Protein AF-A0A955MGR7-F1 (afdb_monomer)

Foldseek 3Di:
DDDDDDPDPPPPDPVVNVVVVVVVVVVVCCLCPPPPHPVVVVVVVVVVVVPPPDQADDDDDDDDPVPDDDDEDPRDADVVVPGDPVQADPVNDDDAQCQDQDDPAPAHPNHAPPLPQAHNVRDGDDAQCQDARVSVVAPAHPNHQPPPPQAHNRNDGDD

Radius of gyration: 37.58 Å; Cα contacts (8 Å, |Δi|>4): 186; chains: 1; bounding box: 62×29×134 Å

Mean predicted aligned error: 18.29 Å

Secondary structure (DSSP, 8-state):
---------S----HHHHHHHHHHHHHHHHHHHSTT-HHHHHHHHHHHHTTTTSS---SS---TTSS----SSSSS--TTTT--TTSS-TT----TTSSS--TT-S---SS--SSSSB-TTS-B--TTSS---GGGT-S---SSS-SSSSS-TTS----

Nearest PDB structures (foldseek):
  8a7d-assembly1_C  TM=8.872E-01  e=3.564E-02  Homo sapiens
  7ufg-assembly1_B  TM=8.792E-01  e=3.329E-02  Homo sapiens
  8d8o-assembly1_B  TM=8.718E-01  e=7.035E-02  Homo sapiens
  7ufg-assembly1_A  TM=8.317E-01  e=6.572E-02  Homo sapiens

Structure (mmCIF, N/CA/C/O backbone):
data_AF-A0A955MGR7-F1
#
_entry.id   AF-A0A955MGR7-F1
#
loop_
_atom_site.group_PDB
_atom_site.id
_atom_site.type_symbol
_atom_site.label_atom_id
_atom_site.label_alt_id
_atom_site.label_comp_id
_atom_site.label_asym_id
_atom_site.label_entity_id
_atom_site.label_seq_id
_atom_site.pdbx_PDB_ins_code
_atom_site.Cartn_x
_atom_site.Cartn_y
_atom_site.Cartn_z
_atom_site.occupancy
_atom_site.B_iso_or_equiv
_atom_site.auth_seq_id
_atom_site.auth_comp_id
_atom_site.auth_asym_id
_atom_site.auth_atom_id
_atom_site.pdbx_PDB_model_num
ATOM 1 N N . MET A 1 1 ? 40.611 -8.719 -102.259 1.00 41.19 1 MET A N 1
ATOM 2 C CA . MET A 1 1 ? 40.005 -7.677 -101.404 1.00 41.19 1 MET A CA 1
ATOM 3 C C . MET A 1 1 ? 38.541 -8.046 -101.201 1.00 41.19 1 MET A C 1
ATOM 5 O O . MET A 1 1 ? 37.723 -7.757 -102.060 1.00 41.19 1 MET A O 1
ATOM 9 N N . VAL A 1 2 ? 38.226 -8.806 -100.150 1.00 40.53 2 VAL A N 1
ATOM 10 C CA . VAL A 1 2 ? 36.845 -9.206 -99.829 1.00 40.53 2 VAL A CA 1
ATOM 11 C C . VAL A 1 2 ? 36.445 -8.431 -98.583 1.00 40.53 2 VAL A C 1
ATOM 13 O O . VAL A 1 2 ? 36.844 -8.782 -97.477 1.00 40.53 2 VAL A O 1
ATOM 16 N N . LEU A 1 3 ? 35.706 -7.340 -98.772 1.00 46.91 3 LEU A N 1
ATOM 17 C CA . LEU A 1 3 ? 35.058 -6.619 -97.682 1.00 46.91 3 LEU A CA 1
ATOM 18 C C . LEU A 1 3 ? 33.794 -7.399 -97.303 1.00 46.91 3 LEU A C 1
ATOM 20 O O . LEU A 1 3 ? 32.801 -7.361 -98.025 1.00 46.91 3 LEU A O 1
ATOM 24 N N . ARG A 1 4 ? 33.828 -8.135 -96.186 1.00 52.00 4 ARG A N 1
ATOM 25 C CA . ARG A 1 4 ? 32.600 -8.618 -95.540 1.00 52.00 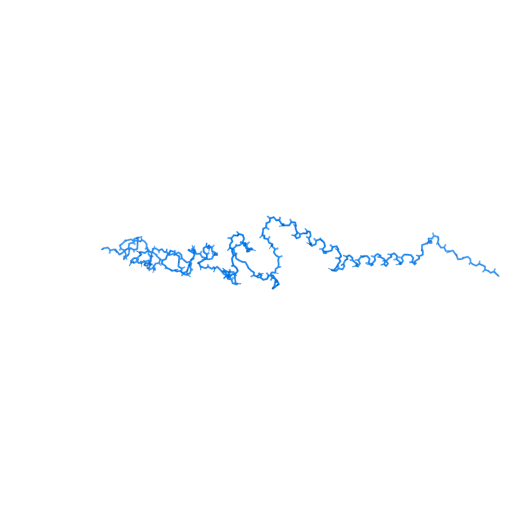4 ARG A CA 1
ATOM 26 C C . ARG A 1 4 ? 32.105 -7.536 -94.588 1.00 52.00 4 ARG A C 1
ATOM 28 O O . ARG A 1 4 ? 32.732 -7.257 -93.573 1.00 52.00 4 ARG A O 1
ATOM 35 N N . SER A 1 5 ? 30.977 -6.933 -94.946 1.00 54.19 5 SER A N 1
ATOM 36 C CA . SER A 1 5 ? 30.220 -6.004 -94.114 1.00 54.19 5 SER A CA 1
ATOM 37 C C . SER A 1 5 ? 29.734 -6.701 -92.842 1.00 54.19 5 SER A C 1
ATOM 39 O O . SER A 1 5 ? 28.901 -7.606 -92.903 1.00 54.19 5 SER A O 1
ATOM 41 N N . ILE A 1 6 ? 30.229 -6.263 -91.686 1.00 56.97 6 ILE A N 1
ATOM 42 C CA . ILE A 1 6 ? 29.618 -6.569 -90.393 1.00 56.97 6 ILE A CA 1
ATOM 43 C C . ILE A 1 6 ? 28.471 -5.571 -90.222 1.00 56.97 6 ILE A C 1
ATOM 45 O O . ILE A 1 6 ? 28.700 -4.370 -90.091 1.00 56.97 6 ILE A O 1
ATOM 49 N N . LYS A 1 7 ? 27.226 -6.057 -90.269 1.00 52.81 7 LYS A N 1
ATOM 50 C CA . LYS A 1 7 ? 26.061 -5.285 -89.822 1.00 52.81 7 LYS A CA 1
ATOM 51 C C . LYS A 1 7 ? 26.181 -5.095 -88.308 1.00 52.81 7 LYS A C 1
ATOM 53 O O . LYS A 1 7 ? 25.878 -6.011 -87.551 1.00 52.81 7 LYS A O 1
ATOM 58 N N . LEU A 1 8 ? 26.630 -3.919 -87.876 1.00 53.00 8 LEU A N 1
ATOM 59 C CA . LEU A 1 8 ? 26.389 -3.443 -86.517 1.00 53.00 8 LEU A CA 1
ATOM 60 C C . LEU A 1 8 ? 24.900 -3.098 -86.431 1.00 53.00 8 LEU A C 1
ATOM 62 O O . LEU A 1 8 ? 24.408 -2.251 -87.176 1.00 53.00 8 LEU A O 1
ATOM 66 N N . ASN A 1 9 ? 24.168 -3.821 -85.586 1.00 54.53 9 ASN A N 1
ATOM 67 C CA . ASN A 1 9 ? 22.771 -3.517 -85.307 1.00 54.53 9 ASN A CA 1
ATOM 68 C C . ASN A 1 9 ? 22.670 -2.090 -84.751 1.00 54.53 9 ASN A C 1
ATOM 70 O O . ASN A 1 9 ? 23.389 -1.718 -83.826 1.00 54.53 9 ASN A O 1
ATOM 74 N N . ASN A 1 10 ? 21.771 -1.308 -85.345 1.00 56.97 10 ASN A N 1
ATOM 75 C CA . ASN A 1 10 ? 21.508 0.102 -85.059 1.00 56.97 10 ASN A CA 1
ATOM 76 C C . ASN A 1 10 ? 20.774 0.302 -83.719 1.00 56.97 10 ASN A C 1
ATOM 78 O O . ASN A 1 10 ? 19.669 0.826 -83.669 1.00 56.97 10 ASN A O 1
ATOM 82 N N . HIS A 1 11 ? 21.407 -0.093 -82.622 1.00 58.41 11 HIS A N 1
ATOM 83 C CA . HIS A 1 11 ? 21.175 0.509 -81.312 1.00 58.41 11 HIS A CA 1
ATOM 84 C C . HIS A 1 11 ? 22.546 0.795 -80.708 1.00 58.41 11 HIS A C 1
ATOM 86 O O . HIS A 1 11 ? 23.059 0.061 -79.869 1.00 58.41 11 HIS A O 1
ATOM 92 N N . GLY A 1 12 ? 23.177 1.851 -81.227 1.00 57.66 12 GLY A N 1
ATOM 93 C CA . GLY A 1 12 ? 24.438 2.393 -80.734 1.00 57.66 12 GLY A CA 1
ATOM 94 C C . GLY A 1 12 ? 24.258 3.066 -79.379 1.00 57.66 12 GLY A C 1
ATOM 95 O O . GLY A 1 12 ? 24.385 4.279 -79.272 1.00 57.66 12 GLY A O 1
ATOM 96 N N . GLN A 1 13 ? 23.949 2.286 -78.350 1.00 61.59 13 GLN A N 1
ATOM 97 C CA . GLN A 1 13 ? 24.183 2.687 -76.971 1.00 61.59 13 GLN A CA 1
ATOM 98 C C . GLN A 1 13 ? 25.311 1.816 -76.446 1.00 61.59 13 GLN A C 1
ATOM 100 O O . GLN A 1 13 ? 25.210 0.590 -76.381 1.00 61.59 13 GLN A O 1
ATOM 105 N N . ASN A 1 14 ? 26.435 2.470 -76.168 1.00 72.19 14 ASN A N 1
ATOM 106 C CA . ASN A 1 14 ? 27.654 1.819 -75.733 1.00 72.19 14 ASN A CA 1
ATOM 107 C C . ASN A 1 14 ? 27.341 1.007 -74.474 1.00 72.19 14 ASN A C 1
ATOM 109 O O . ASN A 1 14 ? 26.865 1.552 -73.485 1.00 72.19 14 ASN A O 1
ATOM 113 N N . ILE A 1 15 ? 27.637 -0.293 -74.486 1.00 79.50 15 ILE A N 1
ATOM 114 C CA . ILE A 1 15 ? 27.509 -1.170 -73.305 1.00 79.50 15 ILE A CA 1
ATOM 115 C C . ILE A 1 15 ? 28.226 -0.551 -72.090 1.00 79.50 15 ILE A C 1
ATOM 117 O O . ILE A 1 15 ? 27.789 -0.698 -70.953 1.00 79.50 15 ILE A O 1
ATOM 121 N N . ILE A 1 16 ? 29.292 0.209 -72.356 1.00 81.56 16 ILE A N 1
ATOM 122 C CA . ILE A 1 16 ? 30.036 1.002 -71.377 1.00 81.56 16 ILE A CA 1
ATOM 123 C C . ILE A 1 16 ? 29.147 2.061 -70.703 1.00 81.56 16 ILE A C 1
ATOM 125 O O . ILE A 1 16 ? 29.202 2.195 -69.486 1.00 81.56 16 ILE A O 1
ATOM 129 N N . GLU A 1 17 ? 28.295 2.775 -71.442 1.00 83.25 17 GLU A N 1
ATOM 130 C CA . GLU A 1 17 ? 27.367 3.750 -70.851 1.00 83.25 17 GLU A CA 1
ATOM 131 C C . GLU A 1 17 ? 26.321 3.075 -69.964 1.00 83.25 17 GLU A C 1
ATOM 133 O O . GLU A 1 17 ? 26.086 3.531 -68.848 1.00 83.25 17 GLU A O 1
ATOM 138 N N . TYR A 1 18 ? 25.752 1.948 -70.402 1.00 82.44 18 TYR A N 1
ATOM 139 C CA . TYR A 1 18 ? 24.817 1.182 -69.573 1.00 82.44 18 TYR A CA 1
ATOM 140 C C . TYR A 1 18 ? 25.461 0.692 -68.275 1.00 82.44 18 TYR A C 1
ATOM 142 O O . TYR A 1 18 ? 24.846 0.770 -67.212 1.00 82.44 18 TYR A O 1
ATOM 150 N N . LEU A 1 19 ? 26.709 0.227 -68.347 1.00 87.75 19 LEU A N 1
ATOM 151 C CA . LEU A 1 19 ? 27.448 -0.232 -67.178 1.00 87.75 19 LEU A CA 1
ATOM 152 C C . LEU A 1 19 ? 27.743 0.919 -66.204 1.00 87.75 19 LEU A C 1
ATOM 154 O O . LEU A 1 19 ? 27.584 0.748 -64.997 1.00 87.75 19 LEU A O 1
ATOM 158 N N . LEU A 1 20 ? 28.112 2.099 -66.712 1.00 89.19 20 LEU A N 1
ATOM 159 C CA . LEU A 1 20 ? 28.351 3.287 -65.885 1.00 89.19 20 LEU A CA 1
ATOM 160 C C . LEU A 1 20 ? 27.073 3.774 -65.193 1.00 89.19 20 LEU A C 1
ATOM 162 O O . LEU A 1 20 ? 27.104 4.080 -64.001 1.00 89.19 20 LEU A O 1
ATOM 166 N N . VAL A 1 21 ? 25.940 3.787 -65.902 1.00 86.88 21 VAL A N 1
ATOM 167 C CA . VAL A 1 21 ? 24.638 4.147 -65.320 1.00 86.88 21 VAL A CA 1
ATOM 168 C C . VAL A 1 21 ? 24.220 3.131 -64.255 1.00 86.88 21 VAL A C 1
ATOM 170 O O . VAL A 1 21 ? 23.776 3.518 -63.177 1.00 86.88 21 VAL A O 1
ATOM 173 N N . PHE A 1 22 ? 24.413 1.837 -64.509 1.00 89.00 22 PHE A N 1
ATOM 174 C CA . PHE A 1 22 ? 24.067 0.784 -63.556 1.00 89.00 22 PHE A CA 1
ATOM 175 C C . PHE A 1 22 ? 24.903 0.861 -62.269 1.00 89.00 22 PHE A C 1
ATOM 177 O O . PHE A 1 22 ? 24.353 0.776 -61.171 1.00 89.00 22 PHE A O 1
ATOM 184 N N . ILE A 1 23 ? 26.214 1.102 -62.385 1.00 91.56 23 ILE A N 1
ATOM 185 C CA . ILE A 1 23 ? 27.101 1.304 -61.229 1.00 91.56 23 ILE A CA 1
ATOM 186 C C . ILE A 1 23 ? 26.695 2.558 -60.444 1.00 91.56 23 ILE A C 1
ATOM 188 O O . ILE A 1 23 ? 26.632 2.509 -59.217 1.00 91.56 23 ILE A O 1
ATOM 192 N N . ALA A 1 24 ? 26.362 3.662 -61.122 1.00 90.19 24 ALA A N 1
ATOM 193 C CA . ALA A 1 24 ? 25.909 4.886 -60.462 1.00 90.19 24 ALA A CA 1
ATOM 194 C C . ALA A 1 24 ? 24.602 4.675 -59.677 1.00 90.19 24 ALA A C 1
ATOM 196 O O . ALA A 1 24 ? 24.499 5.119 -58.535 1.00 90.19 24 ALA A O 1
ATOM 197 N N . VAL A 1 25 ? 23.634 3.944 -60.242 1.00 89.88 25 VAL A N 1
ATOM 198 C CA . VAL A 1 25 ? 22.379 3.604 -59.551 1.00 89.88 25 VAL A CA 1
ATOM 199 C C . VAL A 1 25 ? 22.648 2.727 -58.328 1.00 89.88 25 VAL A C 1
ATOM 201 O O . VAL A 1 25 ? 22.120 3.017 -57.259 1.00 89.88 25 VAL A O 1
ATOM 204 N N . ILE A 1 26 ? 23.509 1.709 -58.440 1.00 86.31 26 ILE A N 1
ATOM 205 C CA . ILE A 1 26 ? 23.886 0.863 -57.297 1.00 86.31 26 ILE A CA 1
ATOM 206 C C . ILE A 1 26 ? 24.543 1.695 -56.192 1.00 86.31 26 ILE A C 1
ATOM 208 O O . ILE A 1 26 ? 24.169 1.549 -55.032 1.00 86.31 26 ILE A O 1
ATOM 212 N N . LEU A 1 27 ? 25.472 2.596 -56.523 1.00 84.94 27 LEU A N 1
ATOM 213 C CA . LEU A 1 27 ? 26.126 3.454 -55.530 1.00 84.94 27 LEU A CA 1
ATOM 214 C C . LEU A 1 27 ? 25.131 4.384 -54.825 1.00 84.94 27 LEU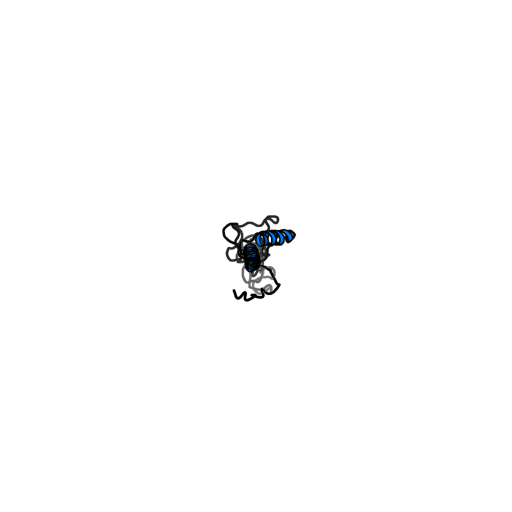 A C 1
ATOM 216 O O . LEU A 1 27 ? 25.192 4.522 -53.606 1.00 84.94 27 LEU A O 1
ATOM 220 N N . VAL A 1 28 ? 24.178 4.969 -55.556 1.00 83.88 28 VAL A N 1
ATOM 221 C CA . VAL A 1 28 ? 23.114 5.796 -54.963 1.00 83.88 28 VAL A CA 1
ATOM 222 C C . VAL A 1 28 ? 22.216 4.963 -54.048 1.00 83.88 28 VAL A C 1
ATOM 224 O O . VAL A 1 28 ? 21.927 5.391 -52.934 1.00 83.88 28 VAL A O 1
ATOM 227 N N . VAL A 1 29 ? 21.828 3.756 -54.472 1.00 82.00 29 VAL A N 1
ATOM 228 C CA . VAL A 1 29 ? 21.028 2.822 -53.665 1.00 82.00 29 VAL A CA 1
ATOM 229 C C . VAL A 1 29 ? 21.775 2.406 -52.391 1.00 82.00 29 VAL A C 1
ATOM 231 O O . VAL A 1 29 ? 21.182 2.384 -51.316 1.00 82.00 29 VAL A O 1
ATOM 234 N N . PHE A 1 30 ? 23.083 2.148 -52.464 1.00 79.94 30 PHE A N 1
ATOM 235 C CA . PHE A 1 30 ? 23.899 1.845 -51.285 1.00 79.94 30 PHE A CA 1
ATOM 236 C C . PHE A 1 30 ? 23.993 3.035 -50.319 1.00 79.94 30 PHE A C 1
ATOM 238 O O . PHE A 1 30 ? 23.863 2.841 -49.115 1.00 79.94 30 PHE A O 1
ATOM 245 N N . LEU A 1 31 ? 24.136 4.265 -50.819 1.00 75.88 31 LEU A N 1
ATOM 246 C CA . LEU A 1 31 ? 24.196 5.463 -49.971 1.00 75.88 31 LEU A CA 1
ATOM 247 C C . LEU A 1 31 ? 22.872 5.773 -49.245 1.00 75.88 31 LEU A C 1
ATOM 249 O O . LEU A 1 31 ? 22.900 6.416 -48.194 1.00 75.88 31 LEU A O 1
ATOM 253 N N . ILE A 1 32 ? 21.726 5.327 -49.777 1.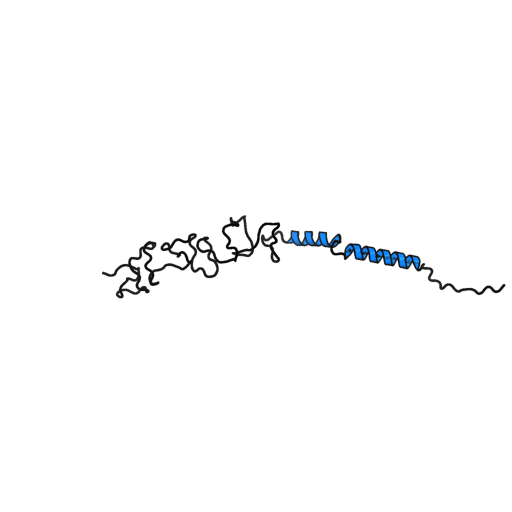00 70.31 32 ILE A N 1
ATOM 254 C CA . ILE A 1 32 ? 20.403 5.545 -49.159 1.00 70.31 32 ILE A CA 1
ATOM 255 C C . ILE A 1 32 ? 19.900 4.354 -48.328 1.00 70.31 32 ILE A C 1
ATOM 257 O O . ILE A 1 32 ? 19.159 4.584 -47.379 1.00 70.31 32 ILE A O 1
ATOM 261 N N . LEU A 1 33 ? 20.275 3.109 -48.662 1.00 68.56 33 LEU A N 1
ATOM 262 C CA . LEU A 1 33 ? 19.778 1.890 -47.996 1.00 68.56 33 LEU A CA 1
ATOM 263 C C . LEU A 1 33 ? 20.734 1.306 -46.945 1.00 68.56 33 LEU A C 1
ATOM 265 O O . LEU A 1 33 ? 20.382 0.343 -46.266 1.00 68.56 33 LEU A O 1
ATOM 269 N N . GLN A 1 34 ? 21.945 1.844 -46.797 1.00 62.69 34 GLN A N 1
ATOM 270 C CA . GLN A 1 34 ? 22.808 1.465 -45.679 1.00 62.69 34 GLN A CA 1
ATOM 271 C C . GLN A 1 34 ? 22.224 1.960 -44.342 1.00 62.69 34 GLN A C 1
ATOM 273 O O . GLN A 1 34 ? 21.651 3.049 -44.298 1.00 62.69 34 GLN A O 1
ATOM 278 N N . PRO A 1 35 ? 22.440 1.230 -43.226 1.00 55.94 35 PRO A N 1
ATOM 279 C CA . PRO A 1 35 ? 21.900 1.579 -41.903 1.00 55.94 35 PRO A CA 1
ATOM 280 C C . PRO A 1 35 ? 22.342 2.960 -41.381 1.00 55.94 35 PRO A C 1
ATOM 282 O O . PRO A 1 35 ? 21.741 3.489 -40.456 1.00 55.94 35 PRO A O 1
ATOM 285 N N . ASN A 1 36 ? 23.354 3.574 -42.005 1.00 55.31 36 ASN A N 1
ATOM 286 C CA . ASN A 1 36 ? 23.883 4.898 -41.669 1.00 55.31 36 ASN A CA 1
ATOM 287 C C . ASN A 1 36 ? 23.557 5.986 -42.721 1.00 55.31 36 ASN A C 1
ATOM 289 O O . ASN A 1 36 ? 24.218 7.027 -42.740 1.00 55.31 36 ASN A O 1
ATOM 293 N N . GLY A 1 37 ? 22.605 5.743 -43.631 1.00 57.19 37 GLY A N 1
ATOM 294 C CA . GLY A 1 37 ? 22.230 6.675 -44.701 1.00 57.19 37 GLY A CA 1
ATOM 295 C C . GLY A 1 37 ? 21.656 8.012 -44.198 1.00 57.19 37 GLY A C 1
ATOM 296 O O . GLY A 1 37 ? 21.105 8.117 -43.107 1.00 57.19 37 GLY A O 1
ATOM 297 N N . TYR A 1 38 ? 21.764 9.070 -45.009 1.00 55.84 38 TYR A N 1
ATOM 298 C CA . TYR A 1 38 ? 21.319 10.435 -44.654 1.00 55.84 38 TYR A CA 1
ATOM 299 C C . TYR A 1 38 ? 19.800 10.550 -44.410 1.00 55.84 38 TYR A C 1
ATOM 301 O O . TYR A 1 38 ? 19.355 11.419 -43.662 1.00 55.84 38 TYR A O 1
ATOM 309 N N . ILE A 1 39 ? 19.000 9.682 -45.040 1.00 56.06 39 ILE A N 1
ATOM 310 C CA . ILE A 1 39 ? 17.534 9.732 -44.963 1.00 56.06 39 ILE A CA 1
ATOM 311 C C . ILE A 1 39 ? 17.027 9.138 -43.641 1.00 56.06 39 ILE A C 1
ATOM 313 O O . ILE A 1 39 ? 16.144 9.741 -43.037 1.00 56.06 39 ILE A O 1
ATOM 317 N N . THR A 1 40 ? 17.618 8.041 -43.145 1.00 53.81 40 THR A N 1
ATOM 318 C CA . THR A 1 40 ? 17.168 7.382 -41.902 1.00 53.81 40 THR A CA 1
ATOM 319 C C . THR A 1 40 ? 17.352 8.278 -40.677 1.00 53.81 40 THR A C 1
ATOM 321 O O . THR A 1 40 ? 16.419 8.424 -39.890 1.00 53.81 40 THR A O 1
ATOM 324 N N . LYS A 1 41 ? 18.479 9.000 -40.584 1.00 52.28 41 LYS A N 1
ATOM 325 C CA . LYS A 1 41 ? 18.743 9.931 -39.470 1.00 52.28 41 LYS A CA 1
ATOM 326 C C . LYS A 1 41 ? 17.711 11.051 -39.338 1.00 52.28 41 LYS A C 1
ATOM 328 O O . LYS A 1 41 ? 17.391 11.471 -38.234 1.00 52.28 41 LYS A O 1
ATOM 333 N N . LYS A 1 42 ? 17.196 11.565 -40.458 1.00 53.88 42 LYS A N 1
ATOM 334 C CA . LYS A 1 42 ? 16.293 12.726 -40.445 1.00 53.88 42 LYS A CA 1
ATOM 335 C C . LYS A 1 42 ? 14.830 12.330 -40.244 1.00 53.88 42 LYS A C 1
ATOM 337 O O . LYS A 1 42 ? 14.052 13.131 -39.741 1.00 53.88 42 LYS A O 1
ATOM 342 N N . THR A 1 43 ? 14.448 11.114 -40.630 1.00 50.50 43 THR A N 1
ATOM 343 C CA . THR A 1 43 ? 13.109 10.576 -40.354 1.00 50.50 43 THR A CA 1
ATOM 344 C C . THR A 1 43 ? 12.940 10.146 -38.898 1.00 50.50 43 THR A C 1
ATOM 346 O O . THR A 1 43 ? 11.858 10.352 -38.356 1.00 50.50 43 THR A O 1
ATOM 349 N N . GLU A 1 44 ? 13.995 9.647 -38.243 1.00 50.72 44 GLU A N 1
ATOM 350 C CA . GLU A 1 44 ? 13.984 9.362 -36.796 1.00 50.72 44 GLU A CA 1
ATOM 351 C C . GLU A 1 44 ? 13.813 10.652 -35.973 1.00 50.72 44 GLU A C 1
ATOM 353 O O . GLU A 1 44 ? 12.918 10.732 -35.138 1.00 50.72 44 GLU A O 1
ATOM 358 N N . GLU A 1 45 ? 14.553 11.724 -36.291 1.00 50.12 45 GLU A N 1
ATOM 359 C CA . GLU A 1 45 ? 14.446 13.012 -35.577 1.00 50.12 45 GLU A CA 1
ATOM 360 C C . GLU A 1 45 ? 13.080 13.717 -35.717 1.00 50.12 45 GLU A C 1
ATOM 362 O O . GLU A 1 45 ? 12.722 14.551 -34.880 1.00 50.12 45 GLU A O 1
ATOM 367 N N . VAL A 1 46 ? 12.325 13.443 -36.788 1.00 48.41 46 VAL A N 1
ATOM 368 C CA . VAL A 1 46 ? 11.025 14.088 -37.059 1.00 48.41 46 VAL A CA 1
ATOM 369 C C . VAL A 1 46 ? 9.862 13.309 -36.441 1.00 48.41 46 VAL A C 1
ATOM 371 O O . VAL A 1 46 ? 8.893 13.934 -36.010 1.00 48.41 46 VAL A O 1
ATOM 374 N N . PHE A 1 47 ? 9.956 11.981 -36.334 1.00 47.91 47 PHE A N 1
ATOM 375 C CA . PHE A 1 47 ? 8.965 11.192 -35.593 1.00 47.91 47 PHE A CA 1
ATOM 376 C C . PHE A 1 47 ? 9.036 11.473 -34.084 1.00 47.91 47 PHE A C 1
ATOM 378 O O . PHE A 1 47 ? 7.999 11.669 -33.454 1.00 47.91 47 PHE A O 1
ATOM 385 N N . ASP A 1 48 ? 10.246 11.614 -33.539 1.00 46.91 48 ASP A N 1
ATOM 386 C CA . ASP A 1 48 ? 10.487 11.842 -32.107 1.00 46.91 48 ASP A CA 1
ATOM 387 C C . ASP A 1 48 ? 9.997 13.228 -31.632 1.00 46.91 48 ASP A C 1
ATOM 389 O O . ASP A 1 48 ? 9.501 13.412 -30.523 1.00 46.91 48 ASP A O 1
ATOM 393 N N . LYS A 1 49 ? 10.035 14.234 -32.519 1.00 50.97 49 LYS A N 1
ATOM 394 C CA . LYS A 1 49 ? 9.591 15.606 -32.205 1.00 50.97 49 LYS A CA 1
ATOM 395 C C . LYS A 1 49 ? 8.099 15.867 -32.401 1.00 50.97 49 LYS A C 1
ATOM 397 O O . LYS A 1 49 ? 7.615 16.907 -31.958 1.00 50.97 49 LYS A O 1
ATOM 402 N N . SER A 1 50 ? 7.356 14.972 -33.051 1.00 39.91 50 SER A N 1
ATOM 403 C CA . SER A 1 50 ? 5.921 15.183 -33.297 1.00 39.91 50 SER A CA 1
ATOM 404 C C . SER A 1 50 ? 5.011 14.625 -32.190 1.00 39.91 50 SER A C 1
ATOM 406 O O . SER A 1 50 ? 3.808 14.872 -32.239 1.00 39.91 50 SER A O 1
ATOM 408 N N . MET A 1 51 ? 5.564 13.942 -31.176 1.00 45.06 51 MET A N 1
ATOM 409 C CA . MET A 1 51 ? 4.865 13.534 -29.941 1.00 45.06 51 MET A CA 1
ATOM 410 C C . MET A 1 51 ? 5.111 14.487 -28.755 1.00 45.06 51 MET A C 1
ATOM 412 O O . MET A 1 51 ? 4.868 14.140 -27.601 1.00 45.06 51 MET A O 1
ATOM 416 N N . ILE A 1 52 ? 5.554 15.721 -29.012 1.00 42.97 52 ILE A N 1
ATOM 417 C CA . ILE A 1 52 ? 5.700 16.748 -27.972 1.00 42.97 52 ILE A CA 1
ATOM 418 C C . ILE A 1 52 ? 4.313 17.336 -27.672 1.00 42.97 52 ILE A C 1
ATOM 420 O O . ILE A 1 52 ? 3.928 18.389 -28.178 1.00 42.97 52 ILE A O 1
ATOM 424 N N . GLY A 1 53 ? 3.541 16.599 -26.878 1.00 38.84 53 GLY A N 1
ATOM 425 C CA . GLY A 1 53 ? 2.223 17.002 -26.384 1.00 38.84 53 GLY A CA 1
ATOM 426 C C . GLY A 1 53 ? 1.718 16.198 -25.185 1.00 38.84 53 GLY A C 1
ATOM 427 O O . GLY A 1 53 ? 0.789 16.645 -24.521 1.00 38.84 53 GLY A O 1
ATOM 428 N N . VAL A 1 54 ? 2.330 15.056 -24.861 1.00 40.56 54 VAL A N 1
ATOM 429 C CA . VAL A 1 54 ? 2.032 14.287 -23.647 1.00 40.56 54 VAL A CA 1
ATOM 430 C C . VAL A 1 54 ? 3.362 13.777 -23.104 1.00 40.56 54 VAL A C 1
ATOM 432 O O . VAL A 1 54 ? 4.142 13.191 -23.848 1.00 40.56 54 VAL A O 1
ATOM 435 N N . GLY A 1 55 ? 3.661 14.077 -21.840 1.00 40.62 55 GLY A N 1
ATOM 436 C CA . GLY A 1 55 ? 4.944 13.826 -21.176 1.00 40.62 55 GLY A CA 1
ATOM 437 C C . GLY A 1 55 ? 5.227 12.358 -20.862 1.00 40.62 55 GLY A C 1
ATOM 438 O O . GLY A 1 55 ? 5.656 12.060 -19.757 1.00 40.62 55 GLY A O 1
ATOM 439 N N . CYS A 1 56 ? 4.998 11.457 -21.817 1.00 35.16 56 CYS A N 1
ATOM 440 C CA . CYS A 1 56 ? 5.251 10.032 -21.676 1.00 35.16 56 CYS A CA 1
ATOM 441 C C . CYS A 1 56 ? 5.662 9.391 -23.000 1.00 35.16 56 CYS A C 1
ATOM 443 O O . CYS A 1 56 ? 4.983 9.561 -24.010 1.00 35.16 56 CYS A O 1
ATOM 445 N N . ILE A 1 57 ? 6.750 8.617 -22.977 1.00 42.38 57 ILE A N 1
ATOM 446 C CA . ILE A 1 57 ? 7.259 7.860 -24.127 1.00 42.38 57 ILE A CA 1
ATOM 447 C C . ILE A 1 57 ? 7.008 6.374 -23.861 1.00 42.38 57 ILE A C 1
ATOM 449 O O . ILE A 1 57 ? 7.530 5.819 -22.896 1.00 42.38 57 ILE A O 1
ATOM 453 N N . MET A 1 58 ? 6.192 5.725 -24.693 1.00 36.16 58 MET A N 1
ATOM 454 C CA . MET A 1 58 ? 5.992 4.276 -24.631 1.00 36.16 58 MET A CA 1
ATOM 455 C C . MET A 1 58 ? 7.114 3.545 -25.376 1.00 36.16 58 MET A C 1
ATOM 457 O O . MET A 1 58 ? 7.358 3.833 -26.542 1.00 36.16 58 MET A O 1
ATOM 461 N N . GLN A 1 59 ? 7.679 2.537 -24.702 1.00 35.44 59 GLN A N 1
ATOM 462 C CA . GLN A 1 59 ? 8.460 1.414 -25.246 1.00 35.44 59 GLN A CA 1
ATOM 463 C C . GLN A 1 59 ? 9.797 1.751 -25.918 1.00 35.44 59 GLN A C 1
ATOM 465 O O . GLN A 1 59 ? 9.882 2.007 -27.110 1.00 35.44 59 GLN A O 1
ATOM 470 N N . ASP A 1 60 ? 10.885 1.661 -25.159 1.00 32.31 60 ASP A N 1
ATOM 471 C CA . ASP A 1 60 ? 11.687 0.433 -25.061 1.00 32.31 60 ASP A CA 1
ATOM 472 C C . ASP A 1 60 ? 13.041 0.778 -24.422 1.00 32.31 60 ASP A C 1
ATOM 474 O O . ASP A 1 60 ? 13.870 1.486 -24.983 1.00 32.31 60 ASP A O 1
ATOM 478 N N . ILE A 1 61 ? 13.263 0.208 -23.237 1.00 39.31 61 ILE A N 1
ATOM 479 C CA . ILE A 1 61 ? 14.573 0.008 -22.610 1.00 39.31 61 ILE A CA 1
ATOM 480 C C . ILE A 1 61 ? 15.326 1.300 -22.241 1.00 39.31 61 ILE A C 1
ATOM 482 O O . ILE A 1 61 ? 16.241 1.770 -22.914 1.00 39.31 61 ILE A O 1
ATOM 486 N N . CYS A 1 62 ? 15.003 1.795 -21.050 1.00 34.19 62 CYS A N 1
ATOM 487 C CA . CYS A 1 62 ? 15.887 2.591 -20.210 1.00 34.19 62 CYS A CA 1
ATOM 488 C C . CYS A 1 62 ? 17.325 2.017 -20.174 1.00 34.19 62 CYS A C 1
ATOM 490 O O . CYS A 1 62 ? 17.566 1.006 -19.513 1.00 34.19 62 CYS A O 1
ATOM 492 N N . TYR A 1 63 ? 18.287 2.650 -20.854 1.00 36.12 63 TYR A N 1
ATOM 493 C CA . TYR A 1 63 ? 19.714 2.308 -20.764 1.00 36.12 63 TYR A CA 1
ATOM 494 C C . TYR A 1 63 ? 20.505 3.354 -19.964 1.00 36.12 63 TYR A C 1
ATOM 496 O O . TYR A 1 63 ? 20.222 4.551 -19.996 1.00 36.12 63 TYR A O 1
ATOM 504 N N . GLU A 1 64 ? 21.549 2.871 -19.281 1.00 33.81 64 GLU A N 1
ATOM 505 C CA . GLU A 1 64 ? 22.408 3.518 -18.268 1.00 33.81 64 GLU A CA 1
ATOM 506 C C . GLU A 1 64 ? 23.070 4.867 -18.622 1.00 33.81 64 GLU A C 1
ATOM 508 O O . GLU A 1 64 ? 23.816 5.398 -17.800 1.00 33.81 64 GLU A O 1
ATOM 513 N N . LYS A 1 65 ? 22.830 5.468 -19.793 1.00 37.31 65 LYS A N 1
ATOM 514 C CA . LYS A 1 65 ? 23.404 6.786 -20.125 1.00 37.31 65 LYS A CA 1
ATOM 515 C C . LYS A 1 65 ? 22.529 7.990 -19.796 1.00 37.31 65 LYS A C 1
ATOM 517 O O . LYS A 1 65 ? 23.087 9.078 -19.714 1.00 37.31 65 LYS A O 1
ATOM 522 N N . ASP A 1 66 ? 21.253 7.782 -19.472 1.00 38.44 66 ASP A N 1
ATOM 523 C CA . ASP A 1 66 ? 20.347 8.851 -19.015 1.00 38.44 66 ASP A CA 1
ATOM 524 C C . ASP A 1 66 ? 19.760 8.608 -17.610 1.00 38.44 66 ASP A C 1
ATOM 526 O O . ASP A 1 66 ? 18.863 9.320 -17.163 1.00 38.44 66 ASP A O 1
ATOM 530 N N . GLY A 1 67 ? 20.306 7.640 -16.864 1.00 40.66 67 GLY A N 1
ATOM 531 C CA . GLY A 1 67 ? 20.123 7.540 -15.409 1.00 40.66 67 GLY A CA 1
ATOM 532 C C . GLY A 1 67 ? 18.693 7.314 -14.902 1.00 40.66 67 GLY A C 1
ATOM 533 O O . GLY A 1 67 ? 18.440 7.560 -13.728 1.00 40.66 67 GLY A O 1
ATOM 534 N N . CYS A 1 68 ? 17.762 6.858 -15.740 1.00 32.97 68 CYS A N 1
ATOM 535 C CA . CYS A 1 68 ? 16.418 6.464 -15.320 1.00 32.97 68 CYS A CA 1
ATOM 536 C C . CYS A 1 68 ? 16.127 5.060 -15.826 1.00 32.97 68 CYS A C 1
ATOM 538 O O . CYS A 1 68 ? 16.084 4.847 -17.033 1.00 32.97 68 CYS A O 1
ATOM 540 N N . THR A 1 69 ? 15.916 4.135 -14.896 1.00 34.59 69 THR A N 1
ATOM 541 C CA . THR A 1 69 ? 15.441 2.774 -15.115 1.00 34.59 69 THR A CA 1
ATOM 542 C C . THR A 1 69 ? 14.231 2.541 -14.195 1.00 34.59 69 THR A C 1
ATOM 544 O O . THR A 1 69 ? 14.397 2.491 -12.979 1.00 34.59 69 THR A O 1
ATOM 547 N N . TRP A 1 70 ? 13.050 2.359 -14.813 1.00 38.81 70 TRP A N 1
ATOM 548 C CA . TRP A 1 70 ? 11.778 1.814 -14.272 1.00 38.81 70 TRP A CA 1
ATOM 549 C C . TRP A 1 70 ? 10.817 2.764 -13.525 1.00 38.81 70 TRP A C 1
ATOM 551 O O . TRP A 1 70 ? 11.228 3.779 -12.972 1.00 38.81 70 TRP A O 1
ATOM 561 N N . VAL A 1 71 ? 9.513 2.440 -13.576 1.00 35.38 71 VAL A N 1
ATOM 562 C CA . VAL A 1 71 ? 8.376 3.320 -13.240 1.00 35.38 71 VAL A CA 1
ATOM 563 C C . VAL A 1 71 ? 7.352 2.641 -12.318 1.00 35.38 71 VAL A C 1
ATOM 565 O O . VAL A 1 71 ? 6.989 1.501 -12.594 1.00 35.38 71 VAL A O 1
ATOM 568 N N . CYS A 1 72 ? 6.796 3.364 -11.336 1.00 35.44 72 CYS A N 1
ATOM 569 C CA . CYS A 1 72 ? 5.492 3.082 -10.706 1.00 35.44 72 CYS A CA 1
ATOM 570 C C . CYS A 1 72 ? 4.525 4.275 -10.909 1.00 35.44 72 CYS A C 1
ATOM 572 O O . CYS A 1 72 ? 4.966 5.363 -11.274 1.00 35.44 72 CYS A O 1
ATOM 574 N N . GLY A 1 73 ? 3.211 4.036 -10.818 1.00 38.12 73 GLY A N 1
ATOM 575 C CA . GLY A 1 73 ? 2.145 5.023 -11.058 1.00 38.12 73 GLY A CA 1
ATOM 576 C C . GLY A 1 73 ? 1.515 4.944 -12.456 1.00 38.12 73 GLY A C 1
ATOM 577 O O . GLY A 1 73 ? 0.490 4.294 -12.633 1.00 38.12 73 GLY A O 1
ATOM 578 N N . ASN A 1 74 ? 2.138 5.564 -13.470 1.00 44.78 74 ASN A N 1
ATOM 579 C CA . ASN A 1 74 ? 1.558 5.723 -14.825 1.00 44.78 74 ASN A CA 1
ATOM 580 C C . ASN A 1 74 ? 2.540 5.469 -15.992 1.00 44.78 74 ASN A C 1
ATOM 582 O O . ASN A 1 74 ? 2.239 5.778 -17.144 1.00 44.78 74 ASN A O 1
ATOM 586 N N . GLY A 1 75 ? 3.731 4.928 -15.724 1.00 45.00 75 GLY A N 1
ATOM 587 C CA . GLY A 1 75 ? 4.765 4.705 -16.748 1.00 45.00 75 GLY A CA 1
ATOM 588 C C . GLY A 1 75 ? 5.714 5.888 -17.017 1.00 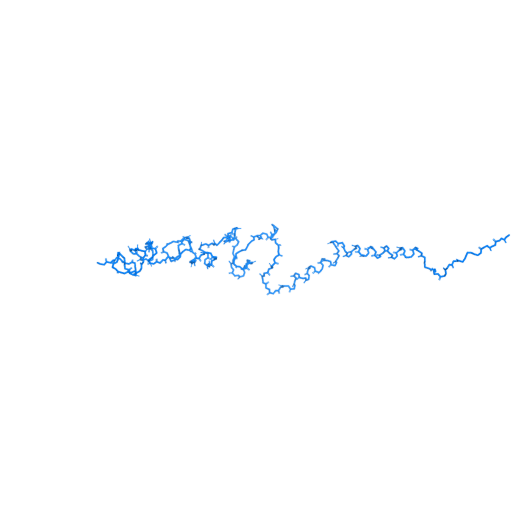45.00 75 GLY A C 1
ATOM 589 O O . GLY A 1 75 ? 6.549 5.770 -17.913 1.00 45.00 75 GLY A O 1
ATOM 590 N N . CYS A 1 76 ? 5.651 6.991 -16.253 1.00 45.81 76 CYS A N 1
ATOM 591 C CA . CYS A 1 76 ? 6.558 8.145 -16.369 1.00 45.81 76 CYS A CA 1
ATOM 592 C C . CYS A 1 76 ? 6.878 8.773 -15.014 1.00 45.81 76 CYS A C 1
ATOM 594 O O . CYS A 1 76 ? 6.037 8.736 -14.129 1.00 45.81 76 CYS A O 1
ATOM 596 N N . CYS A 1 77 ? 8.070 9.371 -14.887 1.00 45.53 77 CYS A N 1
ATOM 597 C CA . CYS A 1 77 ? 8.447 10.134 -13.703 1.00 45.53 77 CYS A CA 1
ATOM 598 C C . CYS A 1 77 ? 8.273 11.643 -13.963 1.00 45.53 77 CYS A C 1
ATOM 600 O O . CYS A 1 77 ? 9.048 12.243 -14.722 1.00 45.53 77 CYS A O 1
ATOM 602 N N . GLU A 1 78 ? 7.253 12.267 -13.376 1.00 51.00 78 GLU A N 1
ATOM 603 C CA . GLU A 1 78 ? 6.858 13.651 -13.655 1.00 51.00 78 GLU A CA 1
ATOM 604 C C . GLU A 1 78 ? 7.479 14.643 -12.656 1.00 51.00 78 GLU A C 1
ATOM 606 O O . GLU A 1 78 ? 6.903 15.014 -11.633 1.00 51.00 78 GLU A O 1
ATOM 611 N N . ARG A 1 79 ? 8.663 15.184 -12.986 1.00 49.97 79 ARG A N 1
ATOM 612 C CA . ARG A 1 79 ? 9.330 16.221 -12.161 1.00 49.97 79 ARG A CA 1
ATOM 613 C C . ARG A 1 79 ? 8.480 17.477 -11.928 1.00 49.97 79 ARG A C 1
ATOM 615 O O . ARG A 1 79 ? 8.696 18.174 -10.941 1.00 49.97 79 ARG A O 1
ATOM 622 N N . SER A 1 80 ? 7.548 17.781 -12.829 1.00 51.47 80 SER A N 1
ATOM 623 C CA . SER A 1 80 ? 6.586 18.882 -12.691 1.00 51.47 80 SER A CA 1
ATOM 624 C C . SER A 1 80 ? 5.538 18.642 -11.604 1.00 51.47 80 SER A C 1
ATOM 626 O O . SER A 1 80 ? 4.988 19.616 -11.097 1.00 51.47 80 SER A O 1
ATOM 628 N N . LEU A 1 81 ? 5.287 17.379 -11.245 1.00 47.97 81 LEU A N 1
ATOM 629 C CA . LEU A 1 81 ? 4.367 16.971 -10.182 1.00 47.97 81 LEU A CA 1
ATOM 630 C C . LEU A 1 81 ? 5.083 16.683 -8.851 1.00 47.97 81 LEU A C 1
ATOM 632 O O . LEU A 1 81 ? 4.435 16.611 -7.815 1.00 47.97 81 LEU A O 1
ATOM 636 N N . GLY A 1 82 ? 6.421 16.625 -8.850 1.00 50.34 82 GLY A N 1
ATOM 637 C CA . GLY A 1 82 ? 7.236 16.559 -7.630 1.00 50.34 82 GLY A CA 1
ATOM 638 C C . GLY A 1 82 ? 7.840 15.189 -7.309 1.00 50.34 82 GLY A C 1
ATOM 639 O O . GLY A 1 82 ? 8.439 15.035 -6.244 1.00 50.34 82 GLY A O 1
ATOM 640 N N . GLU A 1 83 ? 7.741 14.226 -8.223 1.00 54.41 83 GLU A N 1
ATOM 641 C CA . GLU A 1 83 ? 8.263 12.865 -8.056 1.00 54.41 83 GLU A CA 1
ATOM 642 C C . GLU A 1 83 ? 9.808 12.818 -7.979 1.00 54.41 83 GLU A C 1
ATOM 644 O O . GLU A 1 83 ? 10.514 13.590 -8.644 1.00 54.41 83 GLU A O 1
ATOM 649 N N . LYS A 1 84 ? 10.361 11.920 -7.143 1.00 53.22 84 LYS A N 1
ATOM 650 C CA . LYS A 1 84 ? 11.807 11.830 -6.836 1.00 53.22 84 LYS A CA 1
ATOM 651 C C . LYS A 1 84 ? 12.364 10.409 -6.988 1.00 53.22 84 LYS A C 1
ATOM 653 O O . LYS A 1 84 ? 11.846 9.462 -6.413 1.00 53.22 84 LYS A O 1
ATOM 658 N N . TYR A 1 85 ? 13.531 10.307 -7.636 1.00 49.44 85 TYR A N 1
ATOM 659 C CA . TYR A 1 85 ? 14.256 9.064 -7.971 1.00 49.44 85 TYR A CA 1
ATOM 660 C C . TYR A 1 85 ? 14.584 8.127 -6.789 1.00 49.44 85 TYR A C 1
ATOM 662 O O . TYR A 1 85 ? 14.836 6.943 -6.987 1.00 49.44 85 TYR A O 1
ATOM 670 N N . ASN A 1 86 ? 14.631 8.634 -5.556 1.00 51.53 86 ASN A N 1
ATOM 671 C CA . ASN A 1 86 ? 14.993 7.848 -4.373 1.00 51.53 86 ASN A CA 1
ATOM 672 C C . ASN A 1 86 ? 13.793 7.285 -3.598 1.00 51.53 86 ASN A C 1
ATOM 674 O O . ASN A 1 86 ? 14.017 6.611 -2.597 1.00 51.53 86 ASN A O 1
ATOM 678 N N . ASN A 1 87 ? 12.565 7.571 -4.036 1.00 50.19 87 ASN A N 1
ATOM 679 C CA . ASN A 1 87 ? 11.341 7.068 -3.417 1.00 50.19 87 ASN A CA 1
ATOM 680 C C . ASN A 1 87 ? 10.613 6.056 -4.311 1.00 50.19 87 ASN A C 1
ATOM 682 O O . ASN A 1 87 ? 9.433 5.825 -4.114 1.00 50.19 87 ASN A O 1
ATOM 686 N N . CYS A 1 88 ? 11.302 5.476 -5.298 1.00 45.88 88 CYS A N 1
ATOM 687 C CA . CYS A 1 88 ? 10.766 4.431 -6.164 1.00 45.88 88 CYS A CA 1
ATOM 688 C C . CYS A 1 88 ? 11.462 3.105 -5.830 1.00 45.88 88 CYS A C 1
ATOM 690 O O . CYS A 1 88 ? 12.694 3.009 -5.842 1.00 45.88 88 CYS A O 1
ATOM 692 N N . SER A 1 89 ? 10.680 2.077 -5.509 1.00 48.22 89 SER A N 1
ATOM 693 C CA . SER A 1 89 ? 11.183 0.730 -5.262 1.00 48.22 89 SER A CA 1
ATOM 694 C C . SER A 1 89 ? 11.752 0.161 -6.561 1.00 48.22 89 SER A C 1
ATOM 696 O O . SER A 1 89 ? 11.103 0.226 -7.604 1.00 48.22 89 SER A O 1
ATOM 698 N N . ARG A 1 90 ? 12.966 -0.409 -6.515 1.00 42.66 90 ARG A N 1
ATOM 699 C CA . ARG A 1 90 ? 13.683 -0.921 -7.706 1.00 42.66 90 ARG A CA 1
ATOM 700 C C . ARG A 1 90 ? 12.916 -1.995 -8.482 1.00 42.66 90 ARG A C 1
ATOM 702 O O . ARG A 1 90 ? 13.202 -2.190 -9.658 1.00 42.66 90 ARG A O 1
ATOM 709 N N . ASP A 1 91 ? 11.950 -2.640 -7.835 1.00 50.34 91 ASP A N 1
ATOM 710 C CA . ASP A 1 91 ? 11.165 -3.741 -8.392 1.00 50.34 91 ASP A CA 1
ATOM 711 C C . ASP A 1 91 ? 9.718 -3.333 -8.728 1.00 50.34 91 ASP A C 1
ATOM 713 O O . ASP A 1 91 ? 8.872 -4.201 -8.921 1.00 50.34 91 ASP A O 1
ATOM 717 N N . CYS A 1 92 ? 9.407 -2.026 -8.774 1.00 54.41 92 CYS A N 1
ATOM 718 C CA . CYS A 1 92 ? 8.027 -1.517 -8.894 1.00 54.41 92 CYS A CA 1
ATOM 719 C C . CYS A 1 92 ? 7.091 -2.114 -7.825 1.00 54.41 92 CYS A C 1
ATOM 721 O O . CYS A 1 92 ? 5.901 -2.317 -8.063 1.00 54.41 92 CYS A O 1
ATOM 723 N N . SER A 1 93 ? 7.649 -2.455 -6.659 1.00 61.59 93 SER A N 1
ATOM 724 C CA . SER A 1 93 ? 6.855 -2.905 -5.524 1.00 61.59 93 SER A CA 1
ATOM 725 C C . SER A 1 93 ? 6.138 -1.693 -4.926 1.00 61.59 93 SER A C 1
ATOM 727 O O . SER A 1 93 ? 6.819 -0.680 -4.740 1.00 61.59 93 SER A O 1
ATOM 729 N N . PRO A 1 94 ? 4.839 -1.810 -4.591 1.00 77.69 94 PRO A N 1
ATOM 730 C CA . PRO A 1 94 ? 4.098 -0.780 -3.855 1.00 77.69 94 PRO A CA 1
ATOM 731 C C . PRO A 1 94 ? 4.880 -0.353 -2.608 1.00 77.69 94 PRO A C 1
ATOM 733 O O . PRO A 1 94 ? 5.544 -1.196 -1.976 1.00 77.69 94 PRO A O 1
ATOM 736 N N . ILE A 1 95 ? 4.872 0.946 -2.308 1.00 84.06 95 ILE A N 1
ATOM 737 C CA . ILE A 1 95 ? 5.638 1.521 -1.203 1.00 84.06 95 ILE A CA 1
ATOM 738 C C . ILE A 1 95 ? 4.697 2.110 -0.172 1.00 84.06 95 ILE A C 1
ATOM 740 O O . ILE A 1 95 ? 4.419 3.301 -0.179 1.00 84.06 95 ILE A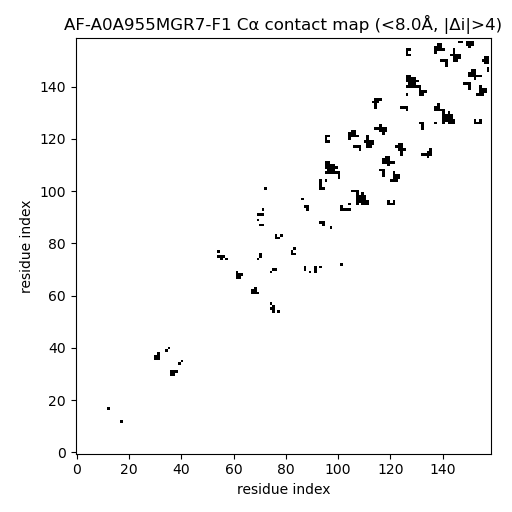 O 1
ATOM 744 N N . CYS A 1 96 ? 4.413 1.288 0.826 1.00 90.06 96 CYS A N 1
ATOM 745 C CA . CYS A 1 96 ? 3.664 1.747 1.973 1.00 90.06 96 CYS A CA 1
ATOM 746 C C . CYS A 1 96 ? 4.296 2.978 2.644 1.00 90.06 96 CYS A C 1
ATOM 748 O O . CYS A 1 96 ? 5.477 2.953 3.035 1.00 90.06 96 CYS A O 1
ATOM 750 N N . GLY A 1 97 ? 3.481 4.013 2.807 1.00 92.56 97 GLY A N 1
ATOM 751 C CA . GLY A 1 97 ? 3.781 5.292 3.427 1.00 92.56 97 GLY A CA 1
ATOM 752 C C . GLY A 1 97 ? 4.264 6.373 2.463 1.00 92.56 97 GLY A C 1
ATOM 753 O O . GLY A 1 97 ? 5.026 7.248 2.886 1.00 92.56 97 GLY A O 1
ATOM 754 N N . ASN A 1 98 ? 3.907 6.320 1.178 1.00 89.12 98 ASN A N 1
ATOM 755 C CA . ASN A 1 98 ? 4.325 7.309 0.175 1.00 89.12 98 ASN A CA 1
ATOM 756 C C . ASN A 1 98 ? 3.234 8.337 -0.207 1.00 89.12 98 ASN A C 1
ATOM 758 O O . ASN A 1 98 ? 3.510 9.224 -1.015 1.00 89.12 98 ASN A O 1
ATOM 762 N N . ASN A 1 99 ? 2.073 8.308 0.452 1.00 90.56 99 ASN A N 1
ATOM 763 C CA . ASN A 1 99 ? 0.833 9.041 0.158 1.00 90.56 99 ASN A CA 1
ATOM 764 C C . ASN A 1 99 ? 0.150 8.648 -1.160 1.00 90.56 99 ASN A C 1
ATOM 766 O O . ASN A 1 99 ? -0.691 9.401 -1.662 1.00 90.56 99 ASN A O 1
ATOM 770 N N . GLU A 1 100 ? 0.484 7.498 -1.735 1.00 84.88 100 GLU A N 1
ATOM 771 C CA . GLU A 1 100 ? -0.136 6.995 -2.952 1.00 84.88 100 GLU A CA 1
ATOM 772 C C . GLU A 1 100 ? -0.672 5.590 -2.706 1.00 84.88 100 GLU A C 1
ATOM 774 O O . GLU A 1 100 ? 0.024 4.734 -2.189 1.00 84.88 100 GLU A O 1
ATOM 779 N N . LEU A 1 101 ? -1.929 5.341 -3.080 1.00 85.88 101 LEU A N 1
ATOM 780 C CA . LEU A 1 101 ? -2.514 4.012 -2.932 1.00 85.88 101 LEU A CA 1
ATOM 781 C C . LEU A 1 101 ? -2.083 3.126 -4.107 1.00 85.88 101 LEU A C 1
ATOM 783 O O . LEU A 1 101 ? -2.574 3.303 -5.229 1.00 85.88 101 LEU A O 1
ATOM 787 N N . GLU A 1 102 ? -1.204 2.156 -3.854 1.00 81.94 102 GLU A N 1
ATOM 788 C CA . GLU A 1 102 ? -0.601 1.321 -4.892 1.00 81.94 102 GLU A CA 1
ATOM 789 C C . GLU A 1 102 ? -0.974 -0.169 -4.762 1.00 81.94 102 GLU A C 1
ATOM 791 O O . GLU A 1 102 ? -0.772 -0.825 -3.743 1.00 81.94 102 GLU A O 1
ATOM 796 N N . GLY A 1 103 ? -1.446 -0.770 -5.861 1.00 84.75 103 GLY A N 1
ATOM 797 C CA . GLY A 1 103 ? -1.582 -2.225 -6.006 1.00 84.75 103 GLY A CA 1
ATOM 798 C C . GLY A 1 103 ? -2.345 -2.932 -4.860 1.00 84.75 103 GLY A C 1
ATOM 799 O O . GLY A 1 103 ? -3.569 -2.830 -4.820 1.00 84.75 103 GLY A O 1
ATOM 800 N N . PRO A 1 104 ? -1.673 -3.745 -4.014 1.00 88.25 104 PRO A N 1
ATOM 801 C CA . P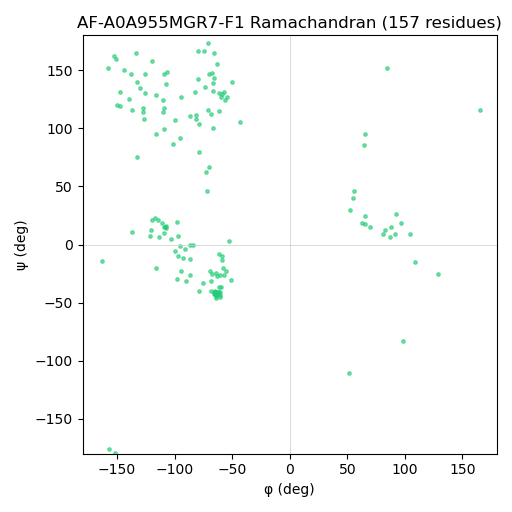RO A 1 104 ? -2.270 -4.523 -2.920 1.00 88.25 104 PRO A CA 1
ATOM 802 C C . PRO A 1 104 ? -2.470 -3.756 -1.599 1.00 88.25 104 PRO A C 1
ATOM 804 O O . PRO A 1 104 ? -2.909 -4.368 -0.619 1.00 88.25 104 PRO A O 1
ATOM 807 N N . GLU A 1 105 ? -2.097 -2.481 -1.536 1.00 94.75 105 GLU A N 1
ATOM 808 C CA . GLU A 1 105 ? -2.321 -1.638 -0.363 1.00 94.75 105 GLU A CA 1
ATOM 809 C C . GLU A 1 105 ? -3.819 -1.396 -0.154 1.00 94.75 105 GLU A C 1
ATOM 811 O O . GLU A 1 105 ? -4.576 -1.195 -1.104 1.00 94.75 105 GLU A O 1
ATOM 816 N N . GLU A 1 106 ? -4.265 -1.444 1.099 1.00 96.19 106 GLU A N 1
ATOM 817 C CA . GLU A 1 106 ? -5.650 -1.114 1.464 1.00 96.19 106 GLU A CA 1
ATOM 818 C C . GLU A 1 106 ? -5.788 0.353 1.892 1.00 96.19 106 GLU A C 1
ATOM 820 O O . GLU A 1 106 ? -6.872 0.928 1.809 1.00 96.19 106 GLU A O 1
ATOM 825 N N . CYS A 1 107 ? -4.681 0.959 2.316 1.00 96.75 107 C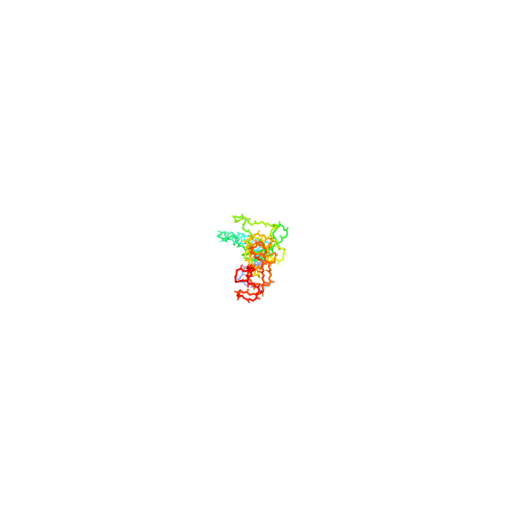YS A N 1
ATOM 826 C CA . CYS A 1 107 ? -4.537 2.356 2.696 1.00 96.75 107 CYS A CA 1
ATOM 827 C C . CYS A 1 107 ? -3.096 2.808 2.429 1.00 96.75 107 CYS A C 1
ATOM 829 O O . CYS A 1 107 ? -2.200 1.971 2.366 1.00 96.75 107 CYS A O 1
ATOM 831 N N . ASP A 1 108 ? -2.887 4.119 2.326 1.00 96.38 108 ASP A N 1
ATOM 832 C CA . ASP A 1 108 ? -1.579 4.760 2.460 1.00 96.38 108 ASP A CA 1
ATOM 833 C C . ASP A 1 108 ? -1.803 6.149 3.076 1.00 96.38 108 ASP A C 1
ATOM 835 O O . ASP A 1 108 ? -2.542 6.968 2.521 1.00 96.38 108 ASP A O 1
ATOM 839 N N . ASP A 1 109 ? -1.230 6.396 4.253 1.00 95.38 109 ASP A N 1
ATOM 840 C CA . ASP A 1 109 ? -1.386 7.650 5.002 1.00 95.38 109 ASP A CA 1
ATOM 841 C C . ASP A 1 109 ? -0.111 8.514 5.009 1.00 95.38 109 ASP A C 1
ATOM 843 O O . ASP A 1 109 ? 0.029 9.453 5.799 1.00 95.38 109 ASP A O 1
ATOM 847 N N . GLY A 1 110 ? 0.835 8.200 4.121 1.00 93.94 110 GLY A N 1
ATOM 848 C CA . GLY A 1 110 ? 2.079 8.941 3.991 1.00 93.94 110 GLY A CA 1
ATOM 849 C C . GLY A 1 110 ? 3.152 8.596 5.003 1.00 93.94 110 GLY A C 1
ATOM 850 O O . GLY A 1 110 ? 4.158 9.314 5.074 1.00 93.94 110 GLY A O 1
ATOM 851 N N . ASN A 1 111 ? 2.962 7.539 5.793 1.00 94.94 111 ASN A N 1
ATOM 852 C CA . ASN A 1 111 ? 3.993 7.042 6.679 1.00 94.94 111 ASN A CA 1
ATOM 853 C C . ASN A 1 111 ? 3.875 5.525 6.944 1.00 94.94 111 ASN A C 1
ATOM 855 O O . ASN A 1 111 ? 3.073 4.827 6.341 1.00 94.94 111 ASN A O 1
ATOM 859 N N . ARG A 1 112 ? 4.781 4.975 7.760 1.00 95.00 112 ARG A N 1
ATOM 860 C CA . ARG A 1 112 ? 4.808 3.538 8.110 1.00 95.00 112 ARG A CA 1
ATOM 861 C C . ARG A 1 112 ? 4.639 3.312 9.605 1.00 95.00 112 ARG A C 1
ATOM 863 O O . ARG A 1 112 ? 5.120 2.301 10.125 1.00 95.00 112 ARG A O 1
ATOM 870 N N . SER A 1 113 ? 4.074 4.285 10.307 1.00 95.75 113 SER A N 1
ATOM 871 C CA . SER A 1 113 ? 3.664 4.081 11.687 1.00 95.75 113 SER A CA 1
ATOM 872 C C . SER A 1 113 ? 2.453 3.154 11.690 1.00 95.75 113 SER A C 1
ATOM 874 O O . SER A 1 113 ? 2.042 2.609 10.672 1.00 95.75 113 SER A O 1
ATOM 876 N N . SER A 1 114 ? 2.035 2.762 12.872 1.00 96.00 114 SER A N 1
ATOM 877 C CA . SER A 1 114 ? 0.829 1.969 13.049 1.00 96.00 114 SER A CA 1
ATOM 878 C C . SER A 1 114 ? 0.074 2.615 14.190 1.00 96.00 114 SER A C 1
ATOM 880 O O . SER A 1 114 ? 0.658 3.400 14.949 1.00 96.00 114 SER A O 1
ATOM 882 N N . GLU A 1 115 ? -1.189 2.250 14.329 1.00 95.50 115 GLU A N 1
ATOM 883 C CA . GLU A 1 115 ? -2.140 2.883 15.237 1.00 95.50 115 GLU A CA 1
ATOM 884 C C . GLU A 1 115 ? -2.468 4.346 14.867 1.00 95.50 115 GLU A C 1
ATOM 886 O O . GLU A 1 115 ? -2.855 5.142 15.725 1.00 95.50 115 GLU A O 1
ATOM 891 N N . ASP A 1 116 ? -2.314 4.710 13.594 1.00 95.38 116 ASP A N 1
ATOM 892 C CA . ASP A 1 116 ? -2.683 6.002 13.002 1.00 95.38 116 ASP A CA 1
ATOM 893 C C . ASP A 1 116 ? -3.696 5.877 11.850 1.00 95.38 116 ASP A C 1
ATOM 895 O O . ASP A 1 116 ? -4.085 6.881 11.248 1.00 95.38 116 ASP A O 1
ATOM 899 N N . GLY A 1 117 ? -4.229 4.671 11.627 1.00 94.88 117 GLY A N 1
ATOM 900 C CA . GLY A 1 117 ? -5.303 4.388 10.673 1.00 94.88 117 GLY A CA 1
ATOM 901 C C . GLY A 1 117 ? -4.819 3.614 9.453 1.00 94.88 117 GLY A C 1
ATOM 902 O O . GLY A 1 117 ? -5.634 3.030 8.731 1.00 94.88 117 GLY A O 1
ATOM 903 N N . CYS A 1 118 ? -3.506 3.562 9.242 1.00 97.75 118 CYS A N 1
ATOM 904 C CA . CYS A 1 118 ? -2.885 2.717 8.245 1.00 97.75 118 CYS A CA 1
ATOM 905 C C . CYS A 1 118 ? -1.641 2.047 8.819 1.00 97.75 118 CYS A C 1
ATOM 907 O O . CYS A 1 118 ? -0.651 2.690 9.137 1.00 97.75 118 CYS A O 1
ATOM 909 N N . SER A 1 119 ? -1.674 0.723 8.926 1.00 96.75 119 SER A N 1
ATOM 910 C CA . SER A 1 119 ? -0.554 -0.010 9.511 1.00 96.75 119 SER A CA 1
ATOM 911 C C . SER A 1 119 ? 0.721 0.094 8.668 1.00 96.75 119 SER A C 1
ATOM 913 O O . SER A 1 119 ? 0.700 0.332 7.462 1.00 96.75 119 SER A O 1
ATOM 915 N N . SER A 1 120 ? 1.860 -0.267 9.262 1.00 95.62 120 SER A N 1
ATOM 916 C CA . SER A 1 120 ? 3.177 -0.307 8.594 1.00 95.62 120 SER A CA 1
ATOM 917 C C . SER A 1 120 ? 3.284 -1.286 7.405 1.00 95.62 120 SER A C 1
ATOM 919 O O . SER A 1 120 ? 4.309 -1.321 6.700 1.00 95.62 120 SER A O 1
ATOM 921 N N . ALA A 1 121 ? 2.241 -2.102 7.211 1.00 94.62 121 ALA A N 1
ATOM 922 C CA . ALA A 1 121 ? 2.034 -3.040 6.113 1.00 94.62 121 ALA A CA 1
ATOM 923 C C . ALA A 1 121 ? 0.923 -2.595 5.136 1.00 94.62 121 ALA A C 1
ATOM 925 O O . ALA A 1 121 ? 0.530 -3.385 4.277 1.00 94.62 121 ALA A O 1
ATOM 926 N N . CYS A 1 122 ? 0.426 -1.363 5.270 1.00 96.50 122 CYS A N 1
ATOM 927 C CA . CYS A 1 122 ? -0.631 -0.757 4.466 1.00 96.50 122 CYS A CA 1
ATOM 928 C C . CYS A 1 122 ? -1.933 -1.561 4.454 1.00 96.50 122 CYS A C 1
ATOM 930 O O . CYS A 1 122 ? -2.556 -1.820 3.419 1.00 96.50 122 CYS A O 1
ATOM 932 N N . LYS A 1 123 ? -2.322 -1.979 5.661 1.00 96.56 123 LYS A N 1
ATOM 933 C CA . LYS A 1 123 ? -3.645 -2.510 5.994 1.00 96.56 123 LYS A CA 1
ATOM 934 C C . LYS A 1 123 ? -4.411 -1.487 6.808 1.00 96.56 123 LYS A C 1
ATOM 936 O O . LYS A 1 123 ? -3.810 -0.873 7.693 1.00 96.56 123 LYS A O 1
ATOM 941 N N . ILE A 1 124 ? -5.696 -1.332 6.490 1.00 96.62 124 ILE A N 1
ATOM 942 C CA . ILE A 1 124 ? -6.593 -0.447 7.232 1.00 96.62 124 ILE A CA 1
ATOM 943 C C . ILE A 1 124 ? -6.669 -0.961 8.664 1.00 96.62 124 ILE A C 1
ATOM 945 O O . ILE A 1 124 ? -6.901 -2.148 8.883 1.00 96.62 124 ILE A O 1
ATOM 949 N N . GLU A 1 125 ? -6.478 -0.055 9.609 1.00 96.88 125 GLU A N 1
ATOM 950 C CA . GLU A 1 125 ? -6.643 -0.311 11.035 1.00 96.88 125 GLU A CA 1
ATOM 951 C C . GLU A 1 125 ? -8.056 0.111 11.434 1.00 96.88 125 GLU A C 1
ATOM 953 O O . GLU A 1 125 ? -8.502 1.216 11.099 1.00 96.88 125 GLU A O 1
ATOM 958 N N . PHE A 1 126 ? -8.801 -0.790 12.067 1.00 95.94 126 PHE A N 1
ATOM 959 C CA . PHE A 1 126 ? -10.174 -0.528 12.470 1.00 95.94 126 PHE A CA 1
ATOM 960 C C . PHE A 1 126 ? -10.625 -1.450 13.601 1.00 95.94 126 PHE A C 1
ATOM 962 O O . PHE A 1 126 ? -10.258 -2.618 13.653 1.00 95.94 126 PHE A O 1
ATOM 969 N N . CYS A 1 127 ? -11.564 -0.937 14.393 1.00 97.19 127 CYS A N 1
ATOM 970 C CA . CYS A 1 127 ? -12.213 -1.682 15.459 1.00 97.19 127 CYS A CA 1
ATOM 971 C C . CYS A 1 127 ? -12.945 -2.934 14.957 1.00 97.19 127 CYS A C 1
ATOM 973 O O . CYS A 1 127 ? -13.833 -2.858 14.097 1.00 97.19 127 CYS A O 1
ATOM 975 N N . GLY A 1 128 ? -12.628 -4.068 15.572 1.00 96.50 128 GLY A N 1
ATOM 976 C CA . GLY A 1 128 ? -13.184 -5.380 15.275 1.00 96.50 128 GLY A CA 1
ATOM 977 C C . GLY A 1 128 ? -12.308 -6.218 14.344 1.00 96.50 128 GLY A C 1
ATOM 978 O O . GLY A 1 128 ? -12.811 -7.170 13.744 1.00 96.50 128 GLY A O 1
ATOM 979 N N . ASP A 1 129 ? -11.024 -5.887 14.193 1.00 96.00 129 ASP A N 1
ATOM 980 C CA . ASP A 1 129 ? -10.057 -6.644 13.389 1.00 96.00 129 ASP A CA 1
ATOM 981 C C . ASP A 1 129 ? -9.199 -7.618 14.225 1.00 96.00 129 ASP A C 1
ATOM 983 O O . ASP A 1 129 ? -8.327 -8.315 13.698 1.00 96.00 129 ASP A O 1
ATOM 987 N N . SER A 1 130 ? -9.524 -7.762 15.514 1.00 96.12 130 SER A N 1
ATOM 988 C CA . SER A 1 130 ? -8.804 -8.550 16.524 1.00 96.12 130 SER A CA 1
ATOM 989 C C . SER A 1 130 ? -7.440 -7.976 16.922 1.00 96.12 130 SER A C 1
ATOM 991 O O . SER A 1 130 ? -6.634 -8.694 17.526 1.00 96.12 130 SER A O 1
ATOM 993 N N . ILE A 1 131 ? -7.150 -6.716 16.593 1.00 95.50 131 ILE A N 1
ATOM 994 C CA . ILE A 1 131 ? -5.894 -6.045 16.917 1.00 95.50 131 ILE A CA 1
ATOM 995 C C . ILE A 1 131 ? -6.206 -4.741 17.643 1.00 95.50 131 ILE A C 1
ATOM 997 O O . ILE A 1 131 ? -6.580 -3.753 17.039 1.00 95.50 131 ILE A O 1
ATOM 1001 N N . THR A 1 132 ? -5.941 -4.696 18.947 1.00 96.50 132 THR A N 1
ATOM 1002 C CA . THR A 1 132 ? -6.165 -3.471 19.723 1.00 96.50 132 THR A CA 1
ATOM 1003 C C . THR A 1 132 ? -5.187 -2.357 19.328 1.00 96.50 132 THR A C 1
ATOM 1005 O O . THR A 1 132 ? -3.992 -2.440 19.627 1.00 96.50 132 THR A O 1
ATOM 1008 N N . GLN A 1 133 ? -5.703 -1.290 18.720 1.00 96.31 133 GLN A N 1
ATOM 1009 C CA . GLN A 1 133 ? -4.952 -0.130 18.232 1.00 96.31 133 GLN A CA 1
ATOM 1010 C C . GLN A 1 133 ? -5.073 1.056 19.204 1.00 96.31 133 GLN A C 1
ATOM 1012 O O . GLN A 1 133 ? -5.918 1.945 19.065 1.00 96.31 133 GLN A O 1
ATOM 1017 N N . ILE A 1 134 ? -4.201 1.095 20.216 1.00 95.50 134 ILE A N 1
ATOM 1018 C CA . ILE A 1 134 ? -4.268 2.096 21.299 1.00 95.50 134 ILE A CA 1
ATOM 1019 C C . ILE A 1 134 ? -4.115 3.534 20.771 1.00 95.50 134 ILE A C 1
ATOM 1021 O O . ILE A 1 134 ? -4.786 4.442 21.268 1.00 95.50 134 ILE A O 1
ATOM 1025 N N . GLY A 1 135 ? -3.278 3.756 19.754 1.00 93.44 135 GLY A N 1
ATOM 1026 C CA . GLY A 1 135 ? -3.116 5.050 19.079 1.00 93.44 135 GLY A CA 1
ATOM 1027 C C . GLY A 1 135 ? -4.389 5.589 18.415 1.00 93.44 135 GLY A C 1
ATOM 1028 O O . GLY A 1 135 ? -4.582 6.807 18.386 1.00 93.44 135 GLY A O 1
ATOM 1029 N N . LEU A 1 136 ? -5.319 4.710 18.019 1.00 94.62 136 LEU A N 1
ATOM 1030 C CA . LEU A 1 136 ? -6.652 5.075 17.520 1.00 94.62 136 LEU A CA 1
ATOM 1031 C C . LEU A 1 136 ? -7.690 5.256 18.639 1.00 94.62 136 LEU A C 1
ATOM 1033 O O . LEU A 1 136 ? -8.836 5.636 18.389 1.00 94.62 136 LEU A O 1
ATOM 1037 N N . GLY A 1 137 ? -7.284 5.057 19.894 1.00 94.88 137 GLY A N 1
ATOM 1038 C CA . GLY A 1 137 ? -8.133 5.210 21.067 1.00 94.88 137 GLY A CA 1
ATOM 1039 C C . GLY A 1 137 ? -8.908 3.951 21.441 1.00 94.88 137 GLY A C 1
ATOM 1040 O O . GLY A 1 137 ? -9.835 4.048 22.249 1.00 94.88 137 GLY A O 1
ATOM 1041 N N . GLU A 1 138 ? -8.544 2.793 20.902 1.00 97.31 138 GLU A N 1
ATOM 1042 C CA . GLU A 1 138 ? -9.100 1.512 21.327 1.00 97.31 138 GLU A CA 1
ATOM 1043 C C . GLU A 1 138 ? -8.613 1.138 22.731 1.00 97.31 138 GLU A C 1
ATOM 1045 O O . GLU A 1 138 ? -7.502 1.468 23.146 1.00 97.31 138 GLU A O 1
ATOM 1050 N N . GLU A 1 139 ? -9.465 0.467 23.498 1.00 97.38 139 GLU A N 1
ATOM 1051 C CA . GLU A 1 139 ? -9.136 -0.076 24.822 1.00 97.38 139 GLU A CA 1
ATOM 1052 C C . GLU A 1 139 ? -9.208 -1.607 24.857 1.00 97.38 139 GLU A C 1
ATOM 1054 O O . GLU A 1 139 ? -8.631 -2.231 25.748 1.00 97.38 139 GLU A O 1
ATOM 1059 N N . CYS A 1 140 ? -9.920 -2.190 23.895 1.00 97.06 140 CYS A N 1
ATOM 1060 C CA . CYS A 1 140 ? -10.071 -3.615 23.642 1.00 97.06 140 CYS A CA 1
ATOM 1061 C C . CYS A 1 140 ? -10.349 -3.819 22.146 1.00 97.06 140 CYS A C 1
ATOM 1063 O O . CYS A 1 140 ? -10.757 -2.876 21.477 1.00 97.06 140 CYS A O 1
ATOM 1065 N N . ASP A 1 141 ? -10.162 -5.041 21.652 1.00 97.38 141 ASP A N 1
ATOM 1066 C CA . ASP A 1 141 ? -10.701 -5.513 20.372 1.00 97.38 141 ASP A CA 1
ATOM 1067 C C . ASP A 1 141 ? -10.930 -7.030 20.500 1.00 97.38 141 ASP A C 1
ATOM 1069 O O . ASP A 1 141 ? -9.999 -7.770 20.831 1.00 97.38 141 ASP A O 1
ATOM 1073 N N . ASP A 1 142 ? -12.170 -7.493 20.326 1.00 96.69 142 ASP A N 1
ATOM 1074 C CA . ASP A 1 142 ? -12.556 -8.910 20.412 1.00 96.69 142 ASP A CA 1
ATOM 1075 C C . ASP A 1 142 ? -12.870 -9.541 19.041 1.00 96.69 142 ASP A C 1
ATOM 1077 O O . ASP A 1 142 ? -13.437 -10.635 18.949 1.00 96.69 142 ASP A O 1
ATOM 1081 N N . GLY A 1 143 ? -12.447 -8.881 17.962 1.00 96.62 143 GLY A N 1
ATOM 1082 C CA . GLY A 1 143 ? -12.545 -9.368 16.592 1.00 96.62 143 GLY A CA 1
ATOM 1083 C C . GLY A 1 143 ? -13.890 -9.142 15.924 1.00 96.62 143 GLY A C 1
ATOM 1084 O O . GLY A 1 143 ? -14.156 -9.752 14.883 1.00 96.62 143 GLY A O 1
ATOM 1085 N N . ASN A 1 144 ? -14.757 -8.317 16.514 1.00 96.94 144 ASN A N 1
ATOM 1086 C CA . ASN A 1 144 ? -15.977 -7.852 15.874 1.00 96.94 144 ASN A CA 1
ATOM 1087 C C . ASN A 1 144 ? -16.481 -6.524 16.492 1.00 96.94 144 ASN A C 1
ATOM 1089 O O . ASN A 1 144 ? -15.809 -5.922 17.316 1.00 96.94 144 ASN A O 1
ATOM 1093 N N . ILE A 1 145 ? -17.643 -6.029 16.044 1.00 96.62 145 ILE A N 1
ATOM 1094 C CA . ILE A 1 145 ? -18.253 -4.765 16.522 1.00 96.62 145 ILE A CA 1
ATOM 1095 C C . ILE A 1 145 ? -19.578 -4.990 17.267 1.00 96.62 145 ILE A C 1
ATOM 1097 O O . ILE A 1 145 ? -20.437 -4.103 17.320 1.00 96.62 145 ILE A O 1
ATOM 1101 N N . THR A 1 146 ? -19.805 -6.198 17.777 1.00 96.81 146 THR A N 1
ATOM 1102 C CA . THR A 1 146 ? -20.957 -6.506 18.629 1.00 96.81 146 THR A CA 1
ATOM 1103 C C . THR A 1 146 ? -20.713 -5.898 20.008 1.00 96.81 146 THR A C 1
ATOM 1105 O O . THR A 1 146 ? -19.679 -5.305 20.279 1.00 96.81 146 THR A O 1
ATOM 1108 N N . SER A 1 147 ? -21.743 -5.829 20.838 1.00 96.62 147 SER A N 1
ATOM 1109 C CA . SER A 1 147 ? -21.582 -5.390 22.222 1.00 96.62 147 SER A CA 1
ATOM 1110 C C . SER A 1 147 ? -22.169 -6.455 23.133 1.00 96.62 147 SER A C 1
ATOM 1112 O O . SER A 1 147 ? -23.181 -7.080 22.796 1.00 96.62 147 SER A O 1
ATOM 1114 N N . GLY A 1 148 ? -21.569 -6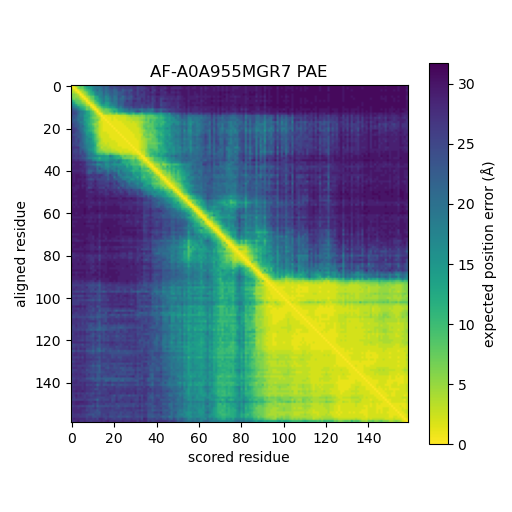.623 24.301 1.00 94.75 148 GLY A N 1
ATOM 1115 C CA . GLY A 1 148 ? -21.871 -7.638 25.296 1.00 94.75 148 GLY A CA 1
ATOM 1116 C C . GLY A 1 148 ? -21.051 -8.921 25.149 1.00 94.75 148 GLY A C 1
ATOM 1117 O O . GLY A 1 148 ? -21.387 -9.903 25.816 1.00 94.75 148 GLY A O 1
ATOM 1118 N N . ASP A 1 149 ? -20.036 -8.956 24.285 1.00 94.94 149 ASP A N 1
ATOM 1119 C CA . ASP A 1 149 ? -19.164 -10.110 24.034 1.00 94.94 149 ASP A CA 1
ATOM 1120 C C . ASP A 1 149 ? -17.702 -9.920 24.467 1.00 94.94 149 ASP A C 1
ATOM 1122 O O . ASP A 1 149 ? -16.904 -10.852 24.344 1.00 94.94 149 ASP A O 1
ATOM 1126 N N . GLY A 1 150 ? -17.391 -8.807 25.135 1.00 94.31 150 GLY A N 1
ATOM 1127 C CA . GLY A 1 150 ? -16.078 -8.552 25.729 1.00 94.31 150 GLY A CA 1
ATOM 1128 C C . GLY A 1 150 ? -15.496 -7.204 25.331 1.00 94.31 150 GLY A C 1
ATOM 1129 O O . GLY A 1 150 ? -14.719 -6.632 26.100 1.00 94.31 150 GLY A O 1
ATOM 1130 N N . CYS A 1 151 ? -15.906 -6.673 24.185 1.00 97.69 151 CYS A N 1
ATOM 1131 C CA . CYS A 1 151 ? -15.586 -5.334 23.737 1.00 97.69 151 CYS A CA 1
ATOM 1132 C C . CYS A 1 151 ? -16.819 -4.666 23.117 1.00 97.69 151 CYS A C 1
ATOM 1134 O O . CYS A 1 151 ? -17.676 -5.322 22.541 1.00 97.69 151 CYS A O 1
ATOM 1136 N N . SER A 1 152 ? -16.956 -3.347 23.270 1.00 97.31 152 SER A N 1
ATOM 1137 C CA . SER A 1 152 ? -18.084 -2.629 22.660 1.00 97.31 152 SER A CA 1
ATOM 1138 C C . SER A 1 152 ? -17.853 -2.344 21.174 1.00 97.31 152 SER A C 1
ATOM 1140 O O . SER A 1 152 ? -16.722 -2.302 20.702 1.00 97.31 152 SER A O 1
ATOM 1142 N N . SER A 1 153 ? -18.919 -1.959 20.465 1.00 96.56 153 SER A N 1
ATOM 1143 C CA . SER A 1 153 ? -18.885 -1.565 19.039 1.00 96.56 153 SER A CA 1
ATOM 1144 C C . SER A 1 153 ? -17.970 -0.381 18.683 1.00 96.56 153 SER A C 1
ATOM 1146 O O . SER A 1 153 ? -17.781 -0.088 17.507 1.00 96.56 153 SER A O 1
ATOM 1148 N N . ASN A 1 154 ? -17.432 0.325 19.683 1.00 95.69 154 ASN A N 1
ATOM 1149 C CA . ASN A 1 154 ? -16.470 1.419 19.508 1.00 95.69 154 ASN A CA 1
ATOM 1150 C C . ASN A 1 154 ? -15.115 1.093 20.162 1.00 95.69 154 ASN A C 1
ATOM 1152 O O . ASN A 1 154 ? -14.395 2.007 20.564 1.00 95.69 154 ASN A O 1
ATOM 1156 N N . CYS A 1 155 ? -14.820 -0.194 20.353 1.00 97.25 155 CYS A N 1
ATOM 1157 C CA . CYS A 1 155 ? -13.585 -0.704 20.937 1.00 97.25 155 CYS A CA 1
ATOM 1158 C C . CYS A 1 155 ? -13.258 -0.123 22.318 1.00 97.25 155 CYS A C 1
ATOM 1160 O O . CYS A 1 155 ? -12.120 0.205 22.655 1.00 97.25 155 CYS A O 1
ATOM 1162 N N . LYS A 1 156 ? -14.302 0.034 23.140 1.00 97.38 156 LYS A N 1
ATOM 1163 C CA . LYS A 1 156 ? -14.215 0.438 24.549 1.00 97.38 156 LYS A CA 1
ATOM 1164 C C . LYS A 1 156 ? -14.563 -0.715 25.467 1.00 97.38 156 LYS A C 1
ATOM 1166 O O . LYS A 1 156 ? -15.459 -1.495 25.138 1.00 97.38 156 LYS A O 1
ATOM 1171 N N . ASN A 1 157 ? -13.908 -0.753 26.629 1.00 96.31 157 ASN A N 1
ATOM 1172 C CA . ASN A 1 157 ? -14.226 -1.720 27.670 1.00 96.31 157 ASN A CA 1
ATOM 1173 C C . ASN A 1 157 ? -15.698 -1.603 28.064 1.00 96.31 157 ASN A C 1
ATOM 1175 O O . ASN A 1 157 ? -16.208 -0.509 28.328 1.00 96.31 157 ASN A O 1
ATOM 1179 N N . GLU A 1 158 ? -16.369 -2.743 28.107 1.00 92.31 158 GLU A N 1
ATOM 1180 C CA . GLU A 1 158 ? -17.764 -2.813 28.512 1.00 92.31 158 GLU A CA 1
ATOM 1181 C C . GLU A 1 158 ? -17.876 -2.766 30.049 1.00 92.31 158 GLU A C 1
ATOM 1183 O O . GLU A 1 158 ? -17.004 -3.303 30.740 1.00 92.31 158 GLU A O 1
ATOM 1188 N N . PRO A 1 159 ? -18.894 -2.080 30.602 1.00 86.12 159 PRO A N 1
ATOM 1189 C CA . PRO A 1 159 ? -19.097 -1.963 32.047 1.00 86.12 159 PRO A CA 1
ATOM 119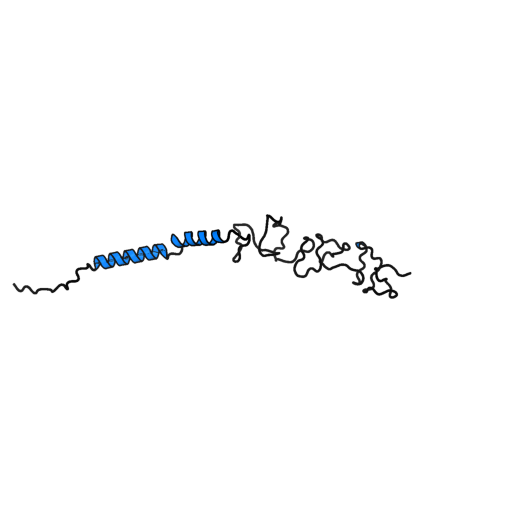0 C C . PRO A 1 159 ? -19.638 -3.234 32.719 1.00 86.12 159 PRO A C 1
ATOM 1192 O O . PRO A 1 159 ? -20.374 -4.007 32.065 1.00 86.12 159 PRO A O 1
#

Solvent-accessible surface area (backbone atoms only — not comparable to full-atom values): 10088 Å² total; per-residue (Å²): 139,84,87,78,84,78,83,75,73,92,68,92,66,58,68,65,56,57,49,53,52,51,52,51,52,51,54,52,49,50,54,55,70,40,100,83,15,74,60,61,62,56,54,52,60,51,60,68,62,73,58,80,83,54,96,63,79,84,84,82,79,68,56,89,86,75,77,54,75,90,58,64,95,79,69,47,86,47,65,92,82,66,60,59,88,87,79,58,51,96,79,59,50,68,58,68,24,68,59,52,81,38,91,89,43,71,32,42,77,47,42,57,55,59,40,79,51,24,28,60,82,13,40,66,58,57,81,26,72,53,59,65,33,57,71,71,64,31,72,31,39,74,46,45,56,55,67,89,81,73,17,25,62,77,13,35,71,65,133

Sequence (159 aa):
MVLRSIKLNNHGQNIIEYLLVFIAVILVVFLILQPNGYITKKTEEVFDKSMIGVGCIMQDICYEKDGCTWVCGNGCCERSLGEKYNNCSRDCSPICGNNELEGPEECDDGNRSSEDGCSSACKIEFCGDSITQIGLGEECDDGNITSGDGCSSNCKNEP

pLDDT: mean 71.13, std 23.39, range [32.31, 97.75]